Protein AF-A0A7V3PQ88-F1 (afdb_monomer_lite)

Secondary structure (DSSP, 8-state):
-PPTT-EEEEEEEEEEEP--S---HHHHHHHHHSS------EEEEEEEEEEEE-TT--------

pLDDT: mean 78.6, std 16.46, range [51.75, 97.31]

Sequence (64 aa):
MAGEGAIQARGLWKRYMSLTRARSLKTAVVGRLTGRRAAGEGVWALRDVSFDGAPGEAVAVIGP

Structure (mmCIF, N/CA/C/O backbone):
data_AF-A0A7V3PQ88-F1
#
_entry.id   AF-A0A7V3PQ88-F1
#
loop_
_atom_site.group_PDB
_atom_site.id
_atom_site.type_symbol
_atom_site.label_atom_id
_atom_site.label_alt_id
_atom_site.label_comp_id
_atom_site.label_asym_id
_atom_site.label_entity_id
_atom_site.label_seq_id
_atom_site.pdbx_PDB_ins_code
_atom_site.Cartn_x
_atom_site.Cartn_y
_atom_site.Cartn_z
_atom_site.occupancy
_atom_site.B_iso_or_equiv
_atom_site.auth_seq_id
_atom_site.auth_comp_id
_atom_site.auth_asym_id
_atom_site.auth_atom_id
_atom_site.pdbx_PDB_model_num
ATOM 1 N N . MET A 1 1 ? -4.104 14.033 20.592 1.00 51.75 1 MET A N 1
ATOM 2 C CA . MET A 1 1 ? -3.062 13.033 20.904 1.00 51.75 1 MET A CA 1
ATOM 3 C C . MET A 1 1 ? -3.472 11.755 20.202 1.00 51.75 1 MET A C 1
ATOM 5 O O . MET A 1 1 ? -4.594 11.326 20.433 1.00 51.75 1 MET A O 1
ATOM 9 N N . ALA A 1 2 ? -2.665 11.226 19.280 1.00 58.69 2 ALA A N 1
ATOM 10 C CA . ALA A 1 2 ? -2.979 9.937 18.667 1.00 58.69 2 ALA A CA 1
ATOM 11 C C . ALA A 1 2 ? -2.876 8.869 19.766 1.00 58.69 2 ALA A C 1
ATOM 13 O O . ALA A 1 2 ? -1.859 8.813 20.457 1.00 58.69 2 ALA A O 1
ATOM 14 N N . GLY A 1 3 ? -3.955 8.120 19.998 1.00 66.75 3 GLY A N 1
ATOM 15 C CA . GLY A 1 3 ? -3.958 7.032 20.974 1.00 66.75 3 GLY A CA 1
ATOM 16 C C . GLY A 1 3 ? -2.966 5.946 20.563 1.00 66.75 3 GLY A C 1
ATOM 17 O O . GLY A 1 3 ? -2.715 5.751 19.373 1.00 66.75 3 GLY A O 1
ATOM 18 N N . GLU A 1 4 ? -2.391 5.252 21.540 1.00 78.25 4 GLU A N 1
ATOM 19 C CA . GLU A 1 4 ? -1.562 4.073 21.292 1.00 78.25 4 GLU A CA 1
ATOM 20 C C . GLU A 1 4 ? -2.335 3.083 20.399 1.00 78.25 4 GLU A C 1
ATOM 22 O O . GLU A 1 4 ? -3.492 2.763 20.671 1.00 78.25 4 GLU A O 1
ATOM 27 N N . GLY A 1 5 ? -1.737 2.677 19.275 1.00 78.50 5 GLY A N 1
ATOM 28 C CA . GLY A 1 5 ? -2.390 1.819 18.276 1.00 78.50 5 GLY A CA 1
ATOM 29 C C . GLY A 1 5 ? -3.127 2.538 17.138 1.00 78.50 5 GLY A C 1
ATOM 30 O O . GLY A 1 5 ? -3.709 1.862 16.294 1.00 78.50 5 GLY A O 1
ATOM 31 N N . ALA A 1 6 ? -3.096 3.873 17.064 1.00 89.75 6 ALA A N 1
ATOM 32 C CA . ALA A 1 6 ? -3.576 4.606 15.891 1.00 89.75 6 ALA A CA 1
ATOM 33 C C . ALA A 1 6 ? -2.551 4.548 14.742 1.00 89.75 6 ALA A C 1
ATOM 35 O O . ALA A 1 6 ? -1.348 4.704 14.962 1.00 89.75 6 ALA A O 1
ATOM 36 N N . ILE A 1 7 ? -3.023 4.378 13.505 1.00 92.19 7 ILE A N 1
ATOM 37 C CA . ILE A 1 7 ? -2.194 4.388 12.293 1.00 92.19 7 ILE A CA 1
ATOM 38 C C . ILE A 1 7 ? -2.493 5.660 11.507 1.00 92.19 7 ILE A C 1
ATOM 40 O O . ILE A 1 7 ? -3.645 5.939 1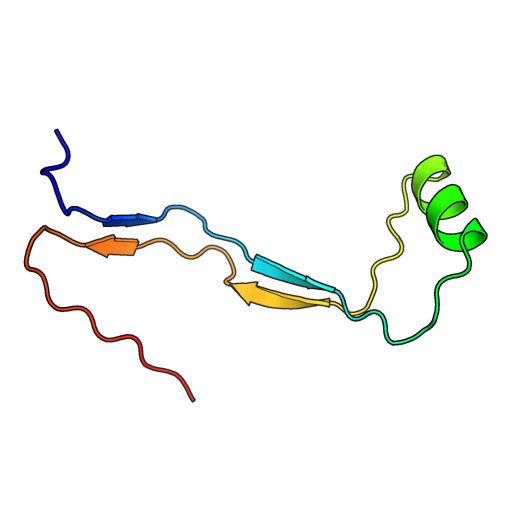1.192 1.00 92.19 7 ILE A O 1
ATOM 44 N N . GLN A 1 8 ? -1.449 6.405 11.137 1.00 95.00 8 GLN A N 1
ATOM 45 C CA . GLN A 1 8 ? -1.566 7.532 10.213 1.00 95.00 8 GLN A CA 1
ATOM 46 C C . GLN A 1 8 ? -0.537 7.412 9.092 1.00 95.00 8 GLN A C 1
ATOM 48 O O . GLN A 1 8 ? 0.671 7.407 9.320 1.00 95.00 8 GLN A O 1
ATOM 53 N N . ALA A 1 9 ? -1.037 7.344 7.865 1.00 94.31 9 ALA A N 1
ATOM 54 C CA . ALA A 1 9 ? -0.268 7.389 6.635 1.00 94.31 9 ALA A CA 1
ATOM 55 C C . ALA A 1 9 ? -0.653 8.646 5.853 1.00 94.31 9 ALA A C 1
ATOM 57 O O . ALA A 1 9 ? -1.836 8.955 5.682 1.00 94.31 9 ALA A O 1
ATOM 58 N N . ARG A 1 10 ? 0.347 9.386 5.376 1.00 97.31 10 ARG A N 1
ATOM 59 C CA . ARG A 1 10 ? 0.157 10.627 4.619 1.00 97.31 10 ARG A CA 1
ATOM 60 C C . ARG A 1 10 ? 1.075 10.629 3.419 1.00 97.31 10 ARG A C 1
ATOM 62 O O . ARG A 1 10 ? 2.283 10.490 3.597 1.00 97.31 10 ARG A O 1
ATOM 69 N N . GLY A 1 11 ? 0.493 10.785 2.231 1.00 96.69 11 GLY A N 1
ATOM 70 C CA . GLY A 1 11 ? 1.224 10.892 0.972 1.00 96.69 11 GLY A CA 1
ATOM 71 C C . GLY A 1 11 ? 2.314 9.832 0.850 1.00 96.69 11 GLY A C 1
ATOM 72 O O . GLY A 1 11 ? 3.480 10.166 0.675 1.00 96.69 11 GLY A O 1
ATOM 73 N N . LEU A 1 12 ? 1.976 8.555 1.037 1.00 96.56 12 LEU A N 1
ATOM 74 C CA . LEU A 1 12 ? 2.932 7.462 0.925 1.00 96.56 12 LEU A CA 1
ATOM 75 C C . LEU A 1 12 ? 3.188 7.131 -0.543 1.00 96.56 12 LEU A C 1
ATOM 77 O O . LEU A 1 12 ? 2.280 6.824 -1.316 1.00 96.56 12 LEU A O 1
ATOM 81 N N . TRP A 1 13 ? 4.467 7.125 -0.906 1.00 96.69 13 TRP A N 1
ATOM 82 C CA . TRP A 1 13 ? 4.945 6.782 -2.239 1.00 96.69 13 TRP A CA 1
ATOM 83 C C . TRP A 1 13 ? 5.932 5.621 -2.144 1.00 96.69 13 TRP A C 1
ATOM 85 O O . TRP A 1 13 ? 6.871 5.647 -1.347 1.00 96.69 13 TRP A O 1
ATOM 95 N N . LYS A 1 14 ? 5.766 4.605 -2.994 1.00 94.00 14 LYS A N 1
ATOM 96 C CA . LYS A 1 14 ? 6.702 3.481 -3.093 1.00 94.00 14 LYS A CA 1
ATOM 97 C C . LYS A 1 14 ? 6.918 3.100 -4.545 1.00 94.00 14 LYS A C 1
ATOM 99 O O . LYS A 1 14 ? 5.982 2.724 -5.246 1.00 94.00 14 LYS A O 1
ATOM 104 N N . ARG A 1 15 ? 8.178 3.139 -4.979 1.00 92.19 15 ARG A N 1
ATOM 105 C CA . ARG A 1 15 ? 8.608 2.709 -6.313 1.00 92.19 15 ARG A CA 1
ATOM 106 C C . ARG A 1 15 ? 9.664 1.619 -6.207 1.00 92.19 15 ARG A C 1
ATOM 108 O O . ARG A 1 15 ? 10.604 1.753 -5.426 1.00 92.19 15 ARG A O 1
ATOM 115 N N . TYR A 1 16 ? 9.533 0.590 -7.031 1.00 86.31 16 TYR A N 1
ATOM 116 C CA . TYR A 1 16 ? 10.554 -0.424 -7.257 1.00 86.31 16 TYR A CA 1
ATOM 117 C C . TYR A 1 16 ? 11.271 -0.135 -8.575 1.00 86.31 16 TYR A C 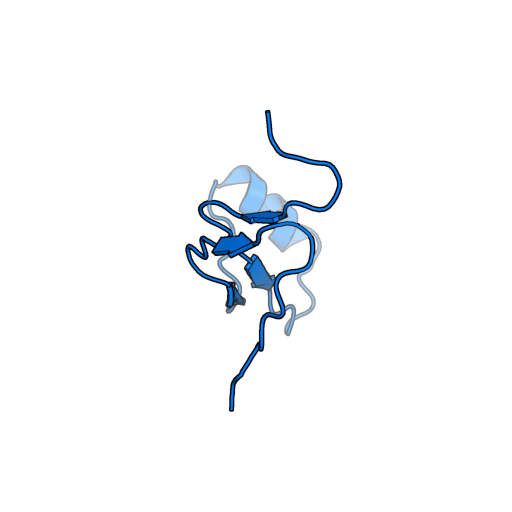1
ATOM 119 O O . TYR A 1 16 ? 10.645 0.195 -9.582 1.00 86.31 16 TYR A O 1
ATOM 127 N N . MET A 1 17 ? 12.599 -0.208 -8.560 1.00 81.88 17 MET A N 1
ATOM 128 C CA . MET A 1 17 ? 13.429 -0.052 -9.755 1.00 81.88 17 MET A CA 1
ATOM 129 C C . MET A 1 17 ? 13.679 -1.422 -10.368 1.00 81.88 17 MET A C 1
ATOM 131 O O . MET A 1 17 ? 14.130 -2.321 -9.661 1.00 81.88 17 MET A O 1
ATOM 135 N N . SER A 1 18 ? 13.442 -1.568 -11.670 1.00 70.81 18 SER A N 1
ATOM 136 C CA . SER A 1 18 ? 13.873 -2.763 -12.383 1.00 70.81 18 SER A CA 1
ATOM 137 C C . SER A 1 18 ? 15.353 -2.639 -12.750 1.00 70.81 18 SER A C 1
ATOM 139 O O . SER A 1 18 ? 15.783 -1.651 -13.356 1.00 70.81 18 SER A O 1
ATOM 141 N N . LEU A 1 19 ? 16.156 -3.625 -12.350 1.00 65.38 19 LEU A N 1
ATOM 142 C CA . LEU A 1 19 ? 17.594 -3.691 -12.632 1.00 65.38 19 LEU A CA 1
ATOM 143 C C . LEU A 1 19 ? 17.906 -4.700 -13.752 1.00 65.38 19 LEU A C 1
ATOM 145 O O . LEU A 1 19 ? 18.963 -5.323 -13.737 1.00 65.38 19 LEU A O 1
ATOM 149 N N . THR A 1 20 ? 17.020 -4.855 -14.745 1.00 58.19 20 THR A N 1
ATOM 150 C CA . THR A 1 20 ? 17.109 -5.900 -15.791 1.00 58.19 20 THR A CA 1
ATOM 151 C C . THR A 1 20 ? 18.352 -5.840 -16.692 1.00 58.19 20 THR A C 1
ATOM 153 O O . THR A 1 20 ? 18.565 -6.729 -17.509 1.00 58.19 20 THR A O 1
ATOM 156 N N . ARG A 1 21 ? 19.221 -4.834 -16.562 1.00 54.66 21 ARG A N 1
ATOM 157 C CA . ARG A 1 21 ? 20.580 -4.886 -17.116 1.00 54.66 21 ARG A CA 1
ATOM 158 C C . ARG A 1 21 ? 21.573 -4.582 -16.018 1.00 54.66 21 ARG A C 1
ATOM 160 O O . ARG A 1 21 ? 21.457 -3.539 -15.375 1.00 54.6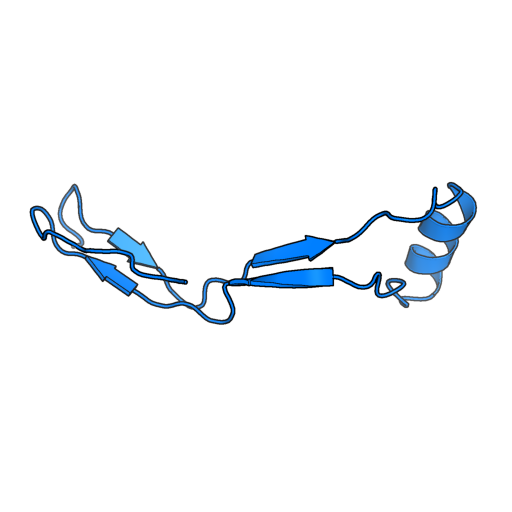6 21 ARG A O 1
ATOM 167 N N . ALA A 1 22 ? 22.572 -5.455 -15.874 1.00 53.22 22 ALA A N 1
ATOM 168 C CA . ALA A 1 22 ? 23.781 -5.196 -15.107 1.00 53.22 22 ALA A CA 1
ATOM 169 C C . ALA A 1 22 ? 24.331 -3.820 -15.507 1.00 53.22 22 ALA A C 1
ATOM 171 O O . ALA A 1 22 ? 24.940 -3.645 -16.564 1.00 53.22 22 ALA A O 1
ATOM 172 N N . ARG A 1 23 ? 24.041 -2.799 -14.695 1.00 55.31 23 ARG A N 1
ATOM 173 C CA . ARG A 1 23 ? 24.604 -1.473 -14.903 1.00 55.31 23 ARG A CA 1
ATOM 174 C C . ARG A 1 23 ? 26.064 -1.589 -14.510 1.00 55.31 23 ARG A C 1
ATOM 176 O O . ARG A 1 23 ? 26.369 -1.798 -13.340 1.00 55.31 23 ARG A O 1
ATOM 183 N N . SER A 1 24 ? 26.963 -1.460 -15.481 1.00 60.91 24 SER A N 1
ATOM 184 C CA . SER A 1 24 ? 28.375 -1.254 -15.167 1.00 60.91 24 SER A CA 1
ATOM 185 C C . SER A 1 24 ? 28.492 -0.092 -14.169 1.00 60.91 24 SER A C 1
ATOM 187 O O . SER A 1 24 ? 27.735 0.881 -14.263 1.00 60.91 24 SER A O 1
ATOM 189 N N . LEU A 1 25 ? 29.440 -0.160 -13.232 1.00 61.88 25 LEU A N 1
ATOM 190 C CA . LEU A 1 25 ? 29.717 0.924 -12.276 1.00 61.88 25 LEU A CA 1
ATOM 191 C C . LEU A 1 25 ? 29.853 2.295 -12.973 1.00 61.88 25 LEU A C 1
ATOM 193 O O . LEU A 1 25 ? 29.409 3.312 -12.440 1.00 61.88 25 LEU A O 1
ATOM 197 N N . LYS A 1 26 ? 30.350 2.314 -14.220 1.00 63.94 26 LYS A N 1
ATOM 198 C CA . LYS A 1 26 ? 30.407 3.499 -15.094 1.00 63.94 26 LYS A CA 1
ATOM 199 C C . LYS A 1 26 ? 29.049 4.191 -15.268 1.00 63.94 26 LYS A C 1
ATOM 201 O O . LYS A 1 26 ? 28.975 5.414 -15.205 1.00 63.94 26 LYS A O 1
ATOM 206 N N . THR A 1 27 ? 27.966 3.438 -15.445 1.00 64.12 27 THR A N 1
ATOM 207 C CA . THR A 1 27 ? 26.618 3.989 -15.659 1.00 64.12 27 THR A CA 1
ATOM 208 C C . THR A 1 27 ? 26.067 4.658 -14.394 1.00 64.12 27 THR A C 1
ATOM 210 O O . THR A 1 27 ? 25.350 5.654 -14.481 1.00 64.12 27 THR A O 1
ATOM 213 N N . ALA A 1 28 ? 26.426 4.148 -13.210 1.00 63.50 28 ALA A N 1
ATOM 214 C CA . ALA A 1 28 ? 26.048 4.749 -11.930 1.00 63.50 28 ALA A CA 1
ATOM 215 C C . ALA A 1 28 ? 26.789 6.074 -11.674 1.00 63.50 28 ALA A C 1
ATOM 217 O O . ALA A 1 28 ? 26.180 7.041 -11.215 1.00 63.50 28 ALA A O 1
ATOM 218 N N . VAL A 1 29 ? 28.078 6.145 -12.030 1.00 65.75 29 VAL A N 1
ATOM 219 C CA . VAL A 1 29 ? 28.904 7.354 -11.870 1.00 65.75 29 VAL A CA 1
ATOM 220 C C . VAL A 1 29 ? 28.466 8.466 -12.831 1.00 65.75 29 VAL A C 1
ATOM 222 O O . VAL A 1 29 ? 28.258 9.600 -12.402 1.00 65.75 29 VAL A O 1
ATOM 225 N N . VAL A 1 30 ? 28.225 8.148 -14.108 1.00 65.75 30 VAL A N 1
ATOM 226 C CA . VAL A 1 30 ? 27.777 9.137 -15.112 1.00 65.75 30 VAL A CA 1
ATOM 227 C C . VAL A 1 30 ? 26.388 9.700 -14.784 1.00 65.75 30 VAL A C 1
ATOM 229 O O . VAL A 1 30 ? 26.165 10.905 -14.916 1.00 65.75 30 VAL A O 1
ATOM 232 N N . GLY A 1 31 ? 25.459 8.868 -14.296 1.00 63.12 31 GLY A N 1
ATOM 233 C CA . GLY A 1 31 ? 24.132 9.332 -13.872 1.00 63.12 31 GLY A CA 1
A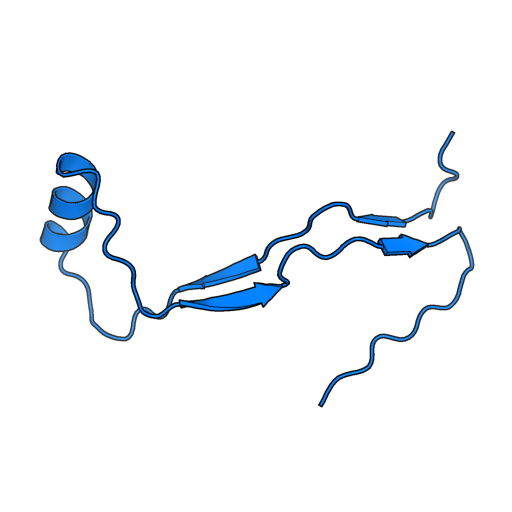TOM 234 C C . GLY A 1 31 ? 24.162 10.255 -12.646 1.00 63.12 31 GLY A C 1
ATOM 235 O O . GLY A 1 31 ? 23.289 11.108 -12.497 1.00 63.12 31 GLY A O 1
ATOM 236 N N . ARG A 1 32 ? 25.183 10.125 -11.785 1.00 63.16 32 ARG A N 1
ATOM 237 C CA . ARG A 1 32 ? 25.394 11.014 -10.632 1.00 63.16 32 ARG A CA 1
ATOM 238 C C . ARG A 1 32 ? 25.985 12.364 -11.046 1.00 63.16 32 ARG A C 1
ATOM 240 O O . ARG A 1 32 ? 25.572 13.378 -10.500 1.00 63.16 32 ARG A O 1
ATOM 247 N N . LEU A 1 33 ? 26.902 12.380 -12.017 1.00 64.31 33 LEU A N 1
ATOM 248 C CA . LEU A 1 33 ? 27.568 13.600 -12.499 1.00 64.31 33 LEU A CA 1
ATOM 249 C C . LEU A 1 33 ? 26.679 14.470 -13.395 1.00 64.31 33 LEU A C 1
ATOM 251 O O . LEU A 1 33 ? 26.780 15.689 -13.368 1.00 64.31 33 LEU A O 1
ATOM 255 N N . THR A 1 34 ? 25.796 13.858 -14.184 1.00 64.81 34 THR A N 1
ATOM 256 C CA . THR A 1 34 ? 24.952 14.581 -15.155 1.00 64.81 34 THR A CA 1
ATOM 257 C C . THR A 1 34 ? 23.585 14.989 -14.603 1.00 64.81 34 THR A C 1
ATOM 259 O O . THR A 1 34 ? 22.765 15.526 -15.344 1.00 64.81 34 THR A O 1
ATOM 262 N N . GLY A 1 35 ? 23.275 14.668 -13.340 1.00 55.50 35 GLY A N 1
ATOM 263 C CA . GLY A 1 35 ? 21.948 14.873 -12.736 1.00 55.50 35 GLY A CA 1
ATOM 264 C C . GLY A 1 35 ? 20.827 14.024 -13.357 1.00 55.50 35 GLY A C 1
ATOM 265 O O . GLY A 1 35 ? 19.738 13.903 -12.795 1.00 55.50 35 GLY A O 1
ATOM 266 N N . ARG A 1 36 ? 21.090 13.366 -14.491 1.00 53.78 36 ARG A N 1
ATOM 267 C CA . ARG A 1 36 ? 20.208 12.394 -15.125 1.00 53.78 36 ARG A CA 1
ATOM 268 C C . ARG A 1 36 ? 20.315 11.085 -14.360 1.00 53.78 36 ARG A C 1
ATOM 270 O O . ARG A 1 36 ? 21.069 10.183 -14.726 1.00 53.78 36 ARG A O 1
ATOM 277 N N . ARG A 1 37 ? 19.500 10.945 -13.308 1.00 55.59 37 ARG A N 1
ATOM 278 C CA . ARG A 1 37 ? 19.118 9.615 -12.820 1.00 55.59 37 ARG A CA 1
ATOM 279 C C . ARG A 1 37 ? 18.572 8.871 -14.029 1.00 55.59 37 ARG A C 1
ATOM 281 O O . ARG A 1 37 ? 17.486 9.193 -14.496 1.00 55.59 37 ARG A O 1
ATOM 288 N N . ALA A 1 38 ? 19.351 7.930 -14.561 1.00 53.88 38 ALA A N 1
ATOM 289 C CA . ALA A 1 38 ? 18.890 7.029 -15.601 1.00 53.88 38 ALA A CA 1
ATOM 290 C C . ALA A 1 38 ? 17.637 6.350 -15.053 1.00 53.88 38 ALA A C 1
ATOM 292 O O . ALA A 1 38 ? 17.738 5.486 -14.170 1.00 53.88 38 ALA A O 1
ATOM 293 N N . ALA A 1 39 ? 16.483 6.842 -15.505 1.00 55.19 39 ALA A N 1
ATOM 294 C CA . ALA A 1 39 ? 15.175 6.343 -15.161 1.00 55.19 39 ALA A CA 1
ATOM 295 C C . ALA A 1 39 ? 15.150 4.907 -15.667 1.00 55.19 39 ALA A C 1
ATOM 297 O O . ALA A 1 39 ? 14.915 4.653 -16.842 1.00 55.19 39 ALA A O 1
ATOM 298 N N . GLY A 1 40 ? 15.510 3.966 -14.794 1.00 56.19 40 GLY A N 1
ATOM 299 C CA . GLY A 1 40 ? 15.168 2.582 -15.049 1.00 56.19 40 GLY A CA 1
ATOM 300 C C . GLY A 1 40 ? 13.654 2.526 -15.170 1.00 56.19 40 GLY A C 1
ATOM 301 O O . GLY A 1 40 ? 12.951 3.276 -14.475 1.00 56.19 40 GLY A O 1
ATOM 302 N N . GLU A 1 41 ? 13.157 1.663 -16.048 1.00 67.56 41 GLU A N 1
ATOM 303 C CA . GLU A 1 41 ? 11.761 1.261 -15.979 1.00 67.56 41 GLU A CA 1
ATOM 304 C C . GLU A 1 41 ? 11.504 0.792 -14.547 1.00 67.56 41 GLU A C 1
ATOM 306 O O . GLU A 1 41 ? 12.196 -0.066 -13.998 1.00 67.56 41 GLU A O 1
ATOM 311 N N . GLY A 1 42 ? 10.615 1.497 -13.867 1.00 73.56 42 GLY A N 1
ATOM 312 C CA . GLY A 1 42 ? 10.417 1.341 -12.440 1.00 73.56 42 GLY A CA 1
ATOM 313 C C . GLY A 1 42 ? 8.939 1.390 -12.167 1.00 73.56 42 GLY A C 1
ATOM 314 O O . GLY A 1 42 ? 8.292 2.363 -12.562 1.00 73.56 42 GLY A O 1
ATOM 315 N N . VAL A 1 43 ? 8.437 0.364 -11.496 1.00 88.31 43 VAL A N 1
ATOM 316 C CA . VAL A 1 43 ? 7.022 0.184 -11.198 1.00 88.31 43 VAL A CA 1
ATOM 317 C C . VAL A 1 43 ? 6.707 0.873 -9.879 1.00 88.31 43 VAL A C 1
ATOM 319 O O . VAL A 1 43 ? 7.427 0.740 -8.889 1.00 88.31 43 VAL A O 1
ATOM 322 N N . TRP A 1 44 ? 5.638 1.654 -9.871 1.00 91.12 44 TRP A N 1
ATOM 323 C CA . TRP A 1 44 ? 5.110 2.241 -8.649 1.00 91.12 44 TRP A CA 1
ATOM 324 C C . TRP A 1 44 ? 4.186 1.237 -7.970 1.00 91.12 44 TRP A C 1
ATOM 326 O O . TRP A 1 44 ? 3.207 0.820 -8.578 1.00 91.12 44 TRP A O 1
ATOM 336 N N . ALA A 1 45 ? 4.503 0.874 -6.730 1.00 93.50 45 ALA A N 1
ATOM 337 C CA . ALA A 1 45 ? 3.662 0.025 -5.892 1.00 93.50 45 ALA A CA 1
ATOM 338 C C . ALA A 1 45 ? 2.674 0.837 -5.051 1.00 93.50 45 ALA A C 1
ATOM 340 O O . ALA A 1 45 ? 1.555 0.397 -4.843 1.00 93.50 45 ALA A O 1
ATOM 341 N N . LEU A 1 46 ? 3.068 2.032 -4.601 1.00 96.56 46 LEU A N 1
ATOM 342 C CA . LEU A 1 46 ? 2.183 2.986 -3.931 1.00 96.56 46 LEU A CA 1
ATOM 343 C C . LEU A 1 46 ? 2.384 4.365 -4.556 1.00 96.56 46 LEU A C 1
ATOM 345 O O . LEU A 1 46 ? 3.525 4.765 -4.821 1.00 96.56 46 LEU A O 1
ATOM 349 N N . ARG A 1 47 ? 1.290 5.093 -4.776 1.00 95.56 47 ARG A N 1
ATOM 350 C CA . ARG A 1 47 ? 1.301 6.474 -5.265 1.00 95.56 47 ARG A CA 1
ATOM 351 C C . ARG A 1 47 ? 0.362 7.300 -4.405 1.00 95.56 47 ARG A C 1
ATOM 353 O O . ARG A 1 47 ? -0.832 7.037 -4.413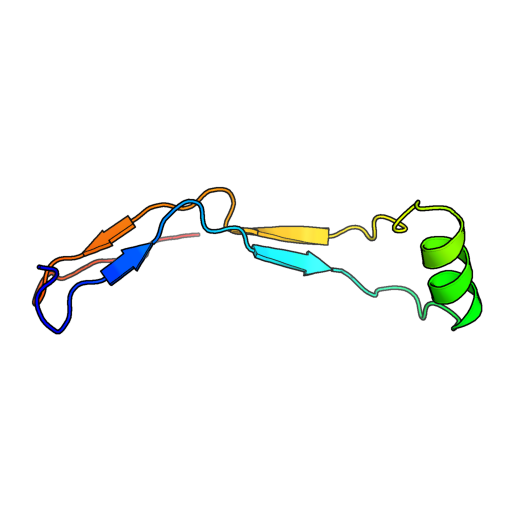 1.00 95.56 47 ARG A O 1
ATOM 360 N N . ASP A 1 48 ? 0.931 8.263 -3.694 1.00 97.19 48 ASP A N 1
ATOM 361 C CA . ASP A 1 48 ? 0.204 9.246 -2.892 1.00 97.19 48 ASP A CA 1
ATOM 362 C C . ASP A 1 48 ? -0.862 8.670 -1.945 1.00 97.19 48 ASP A C 1
ATOM 364 O O . ASP A 1 48 ? -1.983 9.162 -1.847 1.00 97.19 48 ASP A O 1
ATOM 368 N N . VAL A 1 49 ? -0.529 7.584 -1.246 1.00 96.31 49 VAL A N 1
ATOM 369 C CA . VAL A 1 49 ? -1.494 6.881 -0.395 1.00 96.31 49 VAL A CA 1
ATOM 370 C C . VAL A 1 49 ? -1.593 7.555 0.970 1.00 96.31 49 VAL A C 1
ATOM 372 O O . VAL A 1 49 ? -0.597 7.689 1.681 1.00 96.31 49 VAL A O 1
ATOM 375 N N . SER A 1 50 ? -2.806 7.941 1.357 1.00 96.81 50 SER A N 1
ATOM 376 C CA . SER A 1 50 ? -3.111 8.474 2.686 1.00 96.81 50 SER A CA 1
ATOM 377 C C . SER A 1 50 ? -4.194 7.631 3.348 1.00 96.81 50 SER A C 1
ATOM 379 O O . SER A 1 50 ? -5.147 7.225 2.689 1.00 96.81 50 SER A O 1
ATOM 381 N N . PHE A 1 51 ? -4.024 7.349 4.636 1.00 95.25 51 PHE A N 1
ATOM 382 C CA . PHE A 1 51 ? -4.916 6.490 5.409 1.00 95.25 51 PHE A CA 1
ATOM 383 C C . PHE A 1 51 ? -4.868 6.865 6.897 1.00 95.25 51 PHE A C 1
ATOM 385 O O . PHE A 1 51 ? -3.809 7.239 7.406 1.00 95.25 51 PHE A O 1
ATOM 392 N N . ASP A 1 52 ? -5.999 6.746 7.586 1.00 95.56 52 ASP A N 1
ATOM 393 C CA . ASP A 1 52 ? -6.124 6.850 9.040 1.00 95.56 52 ASP A CA 1
ATOM 394 C C . ASP A 1 52 ? -6.831 5.609 9.563 1.00 95.56 52 ASP A C 1
ATOM 396 O O . ASP A 1 52 ? -7.870 5.237 9.027 1.00 95.56 52 ASP A O 1
ATOM 400 N N . GLY A 1 53 ? -6.280 5.009 10.615 1.00 94.38 53 GLY A N 1
ATOM 401 C CA . GLY A 1 53 ? -6.913 3.923 11.352 1.00 94.38 53 GLY A CA 1
ATOM 402 C C . GLY A 1 53 ? -6.933 4.234 12.841 1.00 94.38 53 GLY A C 1
ATOM 403 O O . GLY A 1 53 ? -5.901 4.584 13.425 1.00 94.38 53 GLY A O 1
ATOM 404 N N . ALA A 1 54 ? -8.104 4.116 13.457 1.00 94.00 54 ALA A N 1
ATOM 405 C CA . ALA A 1 54 ? -8.275 4.251 14.894 1.00 94.00 54 ALA A CA 1
ATOM 406 C C . ALA A 1 54 ? -7.852 2.964 15.636 1.00 94.00 54 ALA A C 1
ATOM 408 O O . ALA A 1 54 ? -7.909 1.868 15.072 1.00 94.00 54 ALA A O 1
ATOM 409 N N . PRO A 1 55 ? -7.453 3.053 16.919 1.0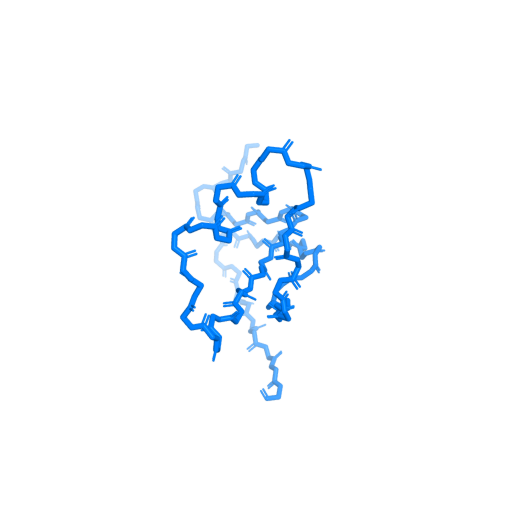0 94.75 55 PRO A N 1
ATOM 410 C CA . PRO A 1 55 ? -7.175 1.865 17.722 1.00 94.75 55 PRO A CA 1
ATOM 411 C C . PRO A 1 55 ? -8.386 0.920 17.768 1.00 94.75 55 PRO A C 1
ATOM 413 O O . PRO A 1 55 ? -9.492 1.339 18.105 1.00 94.75 55 PRO A O 1
ATOM 416 N N . GLY A 1 56 ? -8.174 -0.356 17.439 1.00 92.81 56 GLY A N 1
ATOM 417 C CA . GLY A 1 56 ? -9.231 -1.377 17.408 1.00 92.81 56 GLY A CA 1
ATOM 418 C C . GLY A 1 56 ? -10.097 -1.382 16.141 1.00 92.81 56 GLY A C 1
ATOM 419 O O . GLY A 1 56 ? -10.978 -2.231 16.021 1.00 92.81 56 GLY A O 1
ATOM 420 N N . GLU A 1 57 ? -9.851 -0.479 15.189 1.00 92.56 57 GLU A N 1
ATOM 421 C CA . GLU A 1 57 ? -10.538 -0.465 13.899 1.00 92.56 57 GLU A CA 1
ATOM 422 C C . GLU A 1 57 ? -10.051 -1.611 13.002 1.00 92.56 57 GLU A C 1
ATOM 424 O O . GLU A 1 57 ? -8.851 -1.800 12.788 1.00 92.56 57 GLU A O 1
ATOM 429 N N . ALA A 1 58 ? -10.994 -2.383 12.458 1.00 93.69 58 ALA A N 1
ATOM 430 C CA . ALA A 1 58 ? -10.698 -3.424 11.484 1.00 93.69 58 ALA A CA 1
ATOM 431 C C . ALA A 1 58 ? -10.679 -2.832 10.070 1.00 93.69 58 ALA A C 1
ATOM 433 O O . ALA A 1 58 ? -11.666 -2.258 9.614 1.00 93.69 58 ALA A O 1
ATOM 434 N N . VAL A 1 59 ? -9.564 -3.015 9.362 1.00 93.56 59 VAL A N 1
ATOM 435 C CA . VAL A 1 59 ? -9.340 -2.452 8.025 1.00 93.56 59 VAL A CA 1
ATOM 436 C C . VAL A 1 59 ? -9.002 -3.584 7.067 1.00 93.56 59 VAL A C 1
ATOM 438 O O . VAL A 1 59 ? -8.077 -4.359 7.313 1.00 93.56 59 VAL A O 1
ATOM 441 N N . ALA A 1 60 ? -9.734 -3.676 5.960 1.00 94.06 60 ALA A N 1
ATOM 442 C CA . ALA A 1 60 ? -9.453 -4.640 4.906 1.00 94.06 60 ALA A CA 1
ATOM 443 C C . ALA A 1 60 ? -8.623 -3.992 3.789 1.00 94.06 60 ALA A C 1
ATOM 445 O O . ALA A 1 60 ? -8.944 -2.904 3.314 1.00 94.06 60 ALA A O 1
ATOM 446 N N . VAL A 1 61 ? -7.581 -4.691 3.336 1.00 94.06 61 VAL A N 1
ATOM 447 C CA . VAL A 1 61 ? -6.822 -4.336 2.131 1.00 94.06 61 VAL A CA 1
ATOM 448 C C . VAL A 1 61 ? -7.250 -5.287 1.021 1.00 94.06 61 VAL A C 1
ATOM 450 O O . VAL A 1 61 ? -7.083 -6.497 1.152 1.00 94.06 61 VAL A O 1
ATOM 453 N N . ILE A 1 62 ? -7.821 -4.745 -0.054 1.00 93.38 62 ILE A N 1
ATOM 454 C CA . ILE A 1 62 ? -8.351 -5.521 -1.179 1.00 93.38 62 ILE A CA 1
ATOM 455 C C . ILE A 1 62 ? -7.682 -5.033 -2.462 1.00 93.38 62 ILE A C 1
ATOM 457 O O . ILE A 1 62 ? -7.578 -3.829 -2.700 1.00 93.38 62 ILE A O 1
ATOM 461 N N . GLY A 1 63 ? -7.242 -5.972 -3.289 1.00 91.38 63 GLY A N 1
ATOM 462 C CA . GLY A 1 63 ? -6.669 -5.718 -4.603 1.00 91.38 63 GLY A CA 1
ATOM 463 C C . GLY A 1 63 ? -6.848 -6.936 -5.516 1.00 91.38 63 GLY A C 1
ATOM 464 O O . GLY A 1 63 ? -7.246 -7.993 -5.022 1.00 91.38 63 GLY A O 1
ATOM 465 N N . PRO A 1 64 ? -6.619 -6.772 -6.829 1.00 78.88 64 PRO A N 1
ATOM 466 C CA . PRO A 1 64 ? -6.557 -7.880 -7.780 1.00 78.88 64 PRO A CA 1
ATOM 467 C C . PRO A 1 64 ? -5.404 -8.850 -7.491 1.00 78.88 64 PRO A C 1
ATOM 469 O O . PRO A 1 64 ? -4.420 -8.434 -6.832 1.00 78.88 64 PRO A O 1
#

Foldseek 3Di:
DQPPQKDWDFQDWDKAADPVDDDDVVNVVVCVVVVNPPRGPIDIPDGGDTDIDHHPDDDDDDDD

Radius of gyration: 18.61 Å; chains: 1; bounding box: 41×23×38 Å